Protein AF-A0A2V5RFF2-F1 (afdb_monomer_lite)

Foldseek 3Di:
DDDDPPPPVPDDDPVNLLVQLLPPLPPVCCPPPSVVSSVVVQVVPVVSVVVSVVSNVVSVVVVVVVVVDDDPPCVVVVCCVPPVDPPPPPVVVVVVVVVVD

Radius of gyration: 19.74 Å; chains: 1; bounding box: 42×38×59 Å

Structure (mmCIF, N/CA/C/O backbone):
data_AF-A0A2V5RFF2-F1
#
_entry.id   AF-A0A2V5RFF2-F1
#
loop_
_atom_site.group_PDB
_atom_site.id
_atom_site.type_symbol
_atom_site.label_atom_id
_atom_site.label_alt_id
_atom_site.label_comp_id
_atom_site.label_asym_id
_atom_site.label_entity_id
_atom_site.label_seq_id
_atom_site.pdbx_PDB_ins_code
_atom_site.Cartn_x
_atom_site.Cartn_y
_atom_site.Cartn_z
_atom_site.occupancy
_atom_site.B_iso_or_equiv
_atom_site.auth_seq_id
_atom_site.auth_comp_id
_atom_site.auth_asym_id
_atom_site.auth_atom_id
_atom_site.pdbx_PDB_model_num
ATOM 1 N N . MET A 1 1 ? 15.877 -2.485 39.264 1.00 44.75 1 MET A N 1
ATOM 2 C CA . MET A 1 1 ? 15.195 -1.534 38.357 1.00 44.75 1 MET A CA 1
ATOM 3 C C . MET A 1 1 ? 13.711 -1.872 38.339 1.00 44.75 1 MET A C 1
ATOM 5 O O . MET A 1 1 ? 13.375 -2.985 37.961 1.00 44.75 1 MET A O 1
ATOM 9 N N . LYS A 1 2 ? 12.837 -0.977 38.813 1.00 41.22 2 LYS A N 1
ATOM 10 C CA . LYS A 1 2 ? 11.379 -1.136 38.664 1.00 41.22 2 LYS A CA 1
ATOM 11 C C . LYS A 1 2 ? 11.001 -0.700 37.236 1.00 41.22 2 LYS A C 1
ATOM 13 O O . LYS A 1 2 ? 11.555 0.307 36.792 1.00 41.22 2 LYS A O 1
ATOM 18 N N . PRO A 1 3 ? 10.138 -1.418 36.498 1.00 48.22 3 PRO A N 1
ATOM 19 C CA . PRO A 1 3 ? 9.734 -0.979 35.166 1.00 48.22 3 PRO A CA 1
ATOM 20 C C . PRO A 1 3 ? 8.964 0.350 35.248 1.00 48.22 3 PRO A C 1
ATOM 22 O O . PRO A 1 3 ? 8.206 0.586 36.188 1.00 48.22 3 PRO A O 1
ATOM 25 N N . ASN A 1 4 ? 9.204 1.231 34.274 1.00 45.03 4 ASN A N 1
ATOM 26 C CA . ASN A 1 4 ? 8.590 2.554 34.151 1.00 45.03 4 ASN A CA 1
ATOM 27 C C . ASN A 1 4 ? 7.082 2.421 33.814 1.00 45.03 4 ASN A C 1
ATOM 29 O O . ASN A 1 4 ? 6.762 1.812 32.791 1.00 45.03 4 ASN A O 1
ATOM 33 N N . PRO A 1 5 ? 6.159 2.999 34.611 1.00 51.19 5 PRO A N 1
ATOM 34 C CA . PRO A 1 5 ? 4.708 2.881 34.410 1.00 51.19 5 PRO A CA 1
ATOM 35 C C . PRO A 1 5 ? 4.159 3.636 33.182 1.00 51.19 5 PRO A C 1
ATOM 37 O O . PRO A 1 5 ? 2.970 3.544 32.894 1.00 51.19 5 PRO A O 1
ATOM 40 N N . ALA A 1 6 ? 4.991 4.364 32.429 1.00 48.47 6 ALA A N 1
ATOM 41 C CA . ALA A 1 6 ? 4.545 5.194 31.306 1.00 48.47 6 ALA A CA 1
ATOM 42 C C . ALA A 1 6 ? 4.244 4.442 29.992 1.00 48.47 6 ALA A C 1
ATOM 44 O O . ALA A 1 6 ? 3.779 5.061 29.037 1.00 48.47 6 ALA A O 1
ATOM 45 N N . ARG A 1 7 ? 4.442 3.119 29.907 1.00 46.69 7 ARG A N 1
ATOM 46 C CA . ARG A 1 7 ? 3.904 2.325 28.784 1.00 46.69 7 ARG A CA 1
ATOM 47 C C . ARG A 1 7 ? 2.466 1.894 29.070 1.00 46.69 7 ARG A C 1
ATOM 49 O O . ARG A 1 7 ? 2.135 0.715 29.053 1.00 46.69 7 ARG A O 1
ATOM 56 N N . LEU A 1 8 ? 1.594 2.871 29.312 1.00 47.22 8 LEU A N 1
ATOM 57 C CA . LEU A 1 8 ? 0.177 2.675 29.038 1.00 47.22 8 LEU A CA 1
ATOM 58 C C . LEU A 1 8 ? 0.077 2.391 27.538 1.00 47.22 8 LEU A C 1
ATOM 60 O O . LEU A 1 8 ? 0.549 3.184 26.726 1.00 47.22 8 LEU A O 1
ATOM 64 N N . HIS A 1 9 ? -0.472 1.235 27.175 1.00 51.50 9 HIS A N 1
ATOM 65 C CA . HIS A 1 9 ? -0.746 0.860 25.792 1.00 51.50 9 HIS A CA 1
ATOM 66 C C . HIS A 1 9 ? -1.787 1.835 25.230 1.00 51.50 9 HIS A C 1
ATOM 68 O O . HIS A 1 9 ? -2.989 1.577 25.274 1.00 51.50 9 HIS A O 1
ATOM 74 N N . ARG A 1 10 ? -1.336 3.014 24.788 1.00 70.38 10 ARG A N 1
ATOM 75 C CA . ARG A 1 10 ? -2.197 4.028 24.190 1.00 70.38 10 ARG A CA 1
ATOM 76 C C . ARG A 1 10 ? -2.795 3.419 22.931 1.00 70.38 10 ARG A C 1
ATOM 78 O O . ARG A 1 10 ? -2.080 3.121 21.980 1.00 70.38 10 ARG A O 1
ATOM 85 N N . LYS A 1 11 ? -4.107 3.204 22.961 1.00 71.88 11 LYS A N 1
ATOM 86 C CA . LYS A 1 11 ? -4.870 2.716 21.816 1.00 71.88 11 LYS A CA 1
ATOM 87 C C . LYS A 1 11 ? -4.768 3.754 20.694 1.00 71.88 11 LYS A C 1
ATOM 89 O O . LYS A 1 11 ? -5.028 4.931 20.940 1.00 71.88 11 LYS A O 1
ATOM 94 N N . MET A 1 12 ? -4.369 3.314 19.501 1.00 78.31 12 MET A N 1
ATOM 95 C CA . MET A 1 12 ? -4.232 4.173 18.321 1.00 78.31 12 MET A CA 1
ATOM 96 C C . MET A 1 12 ? -5.578 4.836 17.993 1.00 78.31 12 MET A C 1
ATOM 98 O O . MET A 1 12 ? -6.624 4.179 18.032 1.00 78.31 12 MET A O 1
ATOM 102 N N . ASN A 1 13 ? -5.564 6.139 17.713 1.00 89.44 13 ASN A N 1
ATOM 103 C CA . ASN A 1 13 ? -6.765 6.896 17.354 1.00 89.44 13 ASN A CA 1
ATOM 104 C C . ASN A 1 13 ? -6.949 6.988 15.828 1.00 89.44 13 ASN A C 1
ATOM 106 O O . ASN A 1 13 ? -6.032 6.693 15.067 1.00 89.44 13 ASN A O 1
ATOM 110 N N . ARG A 1 14 ? -8.131 7.425 15.374 1.00 92.25 14 ARG A N 1
ATOM 111 C CA . ARG A 1 14 ? -8.495 7.483 13.947 1.00 92.25 14 ARG A CA 1
ATOM 112 C C . ARG A 1 14 ? -7.487 8.255 13.083 1.00 92.25 14 ARG A C 1
ATOM 114 O O . ARG A 1 14 ? -7.177 7.809 11.983 1.00 92.25 14 ARG A O 1
ATOM 121 N N . SER A 1 15 ? -6.950 9.372 13.578 1.00 91.88 15 SER A N 1
ATOM 122 C CA . SER A 1 15 ? -5.974 10.183 12.836 1.00 91.88 15 SER A CA 1
ATOM 123 C C . SER A 1 15 ? -4.645 9.446 12.667 1.00 91.88 15 SER A C 1
ATOM 125 O O . SER A 1 15 ? -4.113 9.387 11.567 1.00 91.88 15 SER A O 1
ATOM 127 N N . GLU A 1 16 ? -4.164 8.789 13.725 1.00 92.44 16 GLU A N 1
ATOM 128 C CA . GLU A 1 16 ? -2.934 7.980 13.685 1.00 92.44 16 GLU A CA 1
ATOM 129 C C . GLU A 1 16 ? -3.079 6.761 12.768 1.00 92.44 16 GLU A C 1
ATOM 131 O O . GLU A 1 16 ? -2.143 6.387 12.062 1.00 92.44 16 GLU A O 1
ATOM 136 N N . VAL A 1 17 ? -4.266 6.144 12.749 1.00 95.00 17 VAL A N 1
ATOM 137 C CA . VAL A 1 17 ? -4.583 5.065 11.805 1.00 95.00 17 VAL A CA 1
ATOM 138 C C . VAL A 1 17 ? -4.516 5.596 10.377 1.00 95.00 17 VAL A C 1
ATOM 140 O O . VAL A 1 17 ? -3.887 4.965 9.532 1.00 95.00 17 VAL A O 1
ATOM 143 N N . LYS A 1 18 ? -5.133 6.751 10.107 1.00 94.06 18 LYS A N 1
ATOM 144 C CA . LYS A 1 18 ? -5.156 7.365 8.776 1.00 94.06 18 LYS A CA 1
ATOM 145 C C . LYS A 1 18 ? -3.753 7.747 8.300 1.00 94.06 18 LYS A C 1
ATOM 147 O O . LYS A 1 18 ? -3.397 7.415 7.177 1.00 94.06 18 LYS A O 1
ATOM 152 N N . GLU A 1 19 ? -2.938 8.364 9.155 1.00 93.94 19 GLU A N 1
ATOM 153 C CA . GLU A 1 19 ? -1.531 8.684 8.861 1.00 93.94 19 GLU A CA 1
ATOM 154 C C . GLU A 1 19 ? -0.712 7.432 8.552 1.00 93.94 19 GLU A C 1
ATOM 156 O O . GLU A 1 19 ? 0.068 7.412 7.603 1.00 93.94 19 GLU A O 1
ATOM 161 N N . LYS A 1 20 ? -0.917 6.357 9.318 1.00 93.31 20 LYS A N 1
ATOM 162 C CA . LYS A 1 20 ? -0.229 5.096 9.061 1.00 93.31 20 LYS A CA 1
ATOM 163 C C . LYS A 1 20 ? -0.681 4.473 7.742 1.00 93.31 20 LYS A C 1
ATOM 165 O O . LYS A 1 20 ? 0.153 4.113 6.921 1.00 93.31 20 LYS A O 1
ATOM 170 N N . LEU A 1 21 ? -1.989 4.378 7.515 1.00 94.50 21 LEU A N 1
ATOM 171 C CA . LEU A 1 21 ? -2.558 3.820 6.286 1.00 94.50 21 LEU A CA 1
ATOM 172 C C . LEU A 1 21 ? -2.270 4.670 5.047 1.00 94.50 21 LEU A C 1
ATOM 174 O O . LEU A 1 21 ? -2.286 4.140 3.945 1.00 94.50 21 LEU A O 1
ATOM 178 N N . PHE A 1 22 ? -1.943 5.952 5.201 1.00 93.19 22 PHE A N 1
ATOM 179 C CA . PHE A 1 22 ? -1.486 6.783 4.088 1.00 93.19 22 PHE A CA 1
ATOM 180 C C . PHE A 1 22 ? -0.212 6.229 3.431 1.00 93.19 22 PHE A C 1
ATOM 182 O O . PHE A 1 22 ? -0.011 6.411 2.236 1.00 93.19 22 PHE A O 1
ATOM 189 N N . LEU A 1 23 ? 0.623 5.519 4.198 1.00 91.69 23 LEU A N 1
ATOM 190 C CA . LEU A 1 23 ? 1.853 4.883 3.719 1.00 91.69 23 LEU A CA 1
ATOM 191 C C . LEU A 1 23 ? 1.653 3.442 3.228 1.00 91.69 23 LEU A C 1
ATOM 193 O O . LEU A 1 23 ? 2.616 2.814 2.792 1.00 91.69 23 LEU A O 1
ATOM 197 N N . TYR A 1 24 ? 0.439 2.899 3.323 1.00 91.88 24 TYR A N 1
ATOM 198 C CA . TYR A 1 24 ?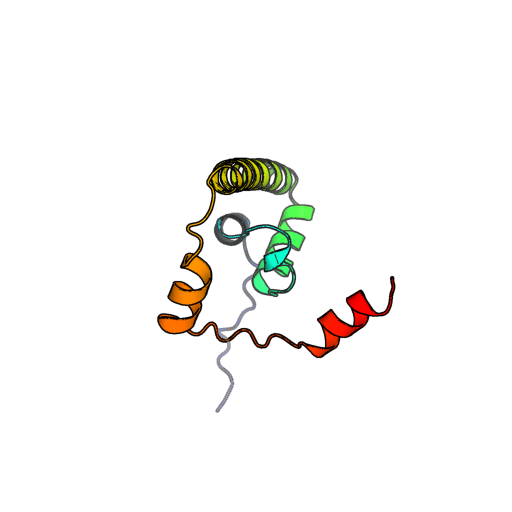 0.145 1.515 2.965 1.00 91.88 24 TYR A CA 1
ATOM 199 C C . TYR A 1 24 ? 0.114 1.340 1.442 1.00 91.88 24 TYR A C 1
ATOM 201 O O . TYR A 1 24 ? -0.693 1.957 0.749 1.00 91.88 24 TYR A O 1
ATOM 209 N N . ARG A 1 25 ? 0.969 0.461 0.906 1.00 88.81 25 ARG A N 1
ATOM 210 C CA . ARG A 1 25 ? 1.140 0.242 -0.547 1.00 88.81 25 ARG A CA 1
ATOM 211 C C . ARG A 1 25 ? 0.354 -0.960 -1.072 1.00 88.81 25 ARG A C 1
ATOM 213 O O . ARG A 1 25 ? 0.612 -1.443 -2.183 1.00 88.81 25 ARG A O 1
ATOM 220 N N . GLY A 1 26 ? -0.589 -1.456 -0.276 1.00 88.06 26 GLY A N 1
ATOM 221 C CA . GLY A 1 26 ? -1.353 -2.660 -0.569 1.00 88.06 26 GLY A CA 1
ATOM 222 C C . GLY A 1 26 ? -0.708 -3.928 0.008 1.00 88.06 26 GLY A C 1
ATOM 223 O O . GLY A 1 26 ? 0.087 -3.847 0.946 1.00 88.06 26 GLY A O 1
ATOM 224 N N . PRO A 1 27 ? -1.000 -5.108 -0.570 1.00 88.31 27 PRO A N 1
ATOM 225 C CA . PRO A 1 27 ? -0.703 -6.407 0.045 1.00 88.31 27 PRO A CA 1
ATOM 226 C C . PRO A 1 27 ? 0.762 -6.672 0.419 1.00 88.31 27 PRO A C 1
ATOM 228 O O . PRO A 1 27 ? 1.040 -7.515 1.268 1.00 88.31 27 PRO A O 1
ATOM 231 N N . ILE A 1 28 ? 1.715 -5.956 -0.189 1.00 86.94 28 ILE A N 1
ATOM 232 C CA . ILE A 1 28 ? 3.141 -6.057 0.160 1.00 86.94 28 ILE A CA 1
ATOM 233 C C . ILE A 1 28 ? 3.422 -5.672 1.622 1.00 86.94 28 ILE A C 1
ATOM 235 O O . ILE A 1 28 ? 4.376 -6.175 2.212 1.00 86.94 28 ILE A O 1
ATOM 239 N N . ASP A 1 29 ? 2.577 -4.826 2.212 1.00 90.62 29 ASP A N 1
ATOM 240 C CA . ASP A 1 29 ? 2.728 -4.324 3.576 1.00 90.62 29 ASP A CA 1
ATOM 241 C C . ASP A 1 29 ? 1.882 -5.119 4.603 1.00 90.62 29 ASP A C 1
ATOM 243 O O . ASP A 1 29 ? 1.986 -4.881 5.804 1.00 90.62 29 ASP A O 1
ATOM 247 N N . ASP A 1 30 ? 1.089 -6.119 4.187 1.00 89.06 30 ASP A N 1
ATOM 248 C CA . ASP A 1 30 ? 0.192 -6.893 5.080 1.00 89.06 30 ASP A CA 1
ATOM 249 C C . ASP A 1 30 ? 0.941 -7.725 6.143 1.00 89.06 30 ASP A C 1
ATOM 251 O O . ASP A 1 30 ? 0.419 -8.059 7.222 1.00 89.06 30 ASP A O 1
ATOM 255 N N . ALA A 1 31 ? 2.189 -8.090 5.839 1.00 87.44 31 ALA A N 1
ATOM 256 C CA . ALA A 1 31 ? 3.060 -8.825 6.749 1.00 87.44 31 ALA A CA 1
ATOM 257 C C . ALA A 1 31 ? 3.565 -7.952 7.912 1.00 87.44 31 ALA A C 1
ATOM 259 O O . ALA A 1 31 ? 3.877 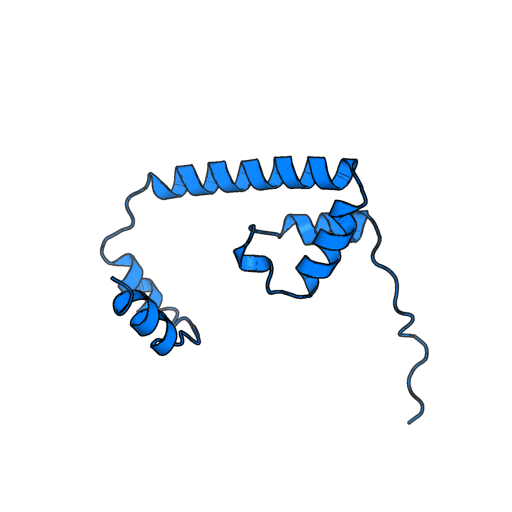-8.490 8.980 1.00 87.44 31 ALA A O 1
ATOM 260 N N . ASP A 1 32 ? 3.593 -6.629 7.746 1.00 88.81 32 ASP A N 1
ATOM 261 C CA . ASP A 1 32 ? 4.064 -5.705 8.769 1.00 88.81 32 ASP A CA 1
ATOM 262 C C . ASP A 1 32 ? 2.990 -5.536 9.870 1.00 88.81 32 ASP A C 1
ATOM 264 O O . ASP A 1 32 ? 1.846 -5.139 9.604 1.00 88.81 32 ASP A O 1
ATOM 268 N N . PRO A 1 33 ? 3.332 -5.846 11.137 1.00 89.81 33 PRO A N 1
ATOM 269 C CA . PRO A 1 33 ? 2.414 -5.721 12.264 1.00 89.81 33 PRO A CA 1
ATOM 270 C C . PRO A 1 33 ? 1.791 -4.330 12.418 1.00 89.81 33 PRO A C 1
ATOM 272 O O . PRO A 1 33 ? 0.647 -4.227 12.867 1.00 89.81 33 PRO A O 1
ATOM 275 N N . GLN A 1 34 ? 2.513 -3.269 12.048 1.00 85.50 34 GLN A N 1
ATOM 276 C CA . GLN A 1 34 ? 2.030 -1.900 12.169 1.00 85.50 34 GLN A CA 1
ATOM 277 C C . GLN A 1 34 ? 0.837 -1.646 11.245 1.00 85.50 34 GLN A C 1
ATOM 279 O O . GLN A 1 34 ? -0.143 -1.032 11.674 1.00 85.50 34 GLN A O 1
ATOM 284 N N . PHE A 1 35 ? 0.893 -2.140 10.006 1.00 93.12 35 PHE A N 1
ATOM 285 C CA . PHE A 1 35 ? -0.212 -2.021 9.058 1.00 93.12 35 PHE A CA 1
ATOM 286 C C . PHE A 1 35 ? -1.352 -2.971 9.408 1.00 93.12 35 PHE A C 1
ATOM 288 O O . PHE A 1 35 ? -2.512 -2.576 9.325 1.00 93.12 35 PHE A O 1
ATOM 295 N N . ARG A 1 36 ? -1.059 -4.179 9.903 1.00 93.69 36 ARG A N 1
ATOM 296 C CA . ARG A 1 36 ? -2.095 -5.135 10.327 1.00 93.69 36 ARG A CA 1
ATOM 297 C C . ARG A 1 36 ? -3.042 -4.554 11.377 1.00 93.69 36 ARG A C 1
ATOM 299 O O . ARG A 1 36 ? -4.257 -4.717 11.263 1.00 93.69 36 ARG A O 1
ATOM 306 N N . GLU A 1 37 ? -2.503 -3.869 12.385 1.00 91.06 37 GLU A N 1
ATOM 307 C CA . GLU A 1 37 ? -3.312 -3.204 13.412 1.00 91.06 37 GLU A CA 1
ATOM 308 C C . GLU A 1 37 ? -4.167 -2.073 12.817 1.00 91.06 37 GLU A C 1
ATOM 310 O O . GLU A 1 37 ? -5.365 -1.985 13.097 1.00 91.06 37 GLU A O 1
ATOM 315 N N . ALA A 1 38 ? -3.580 -1.242 11.952 1.00 93.94 38 ALA A N 1
ATOM 316 C CA . ALA A 1 38 ? -4.272 -0.123 11.318 1.00 93.94 38 ALA A CA 1
ATOM 317 C C . ALA A 1 38 ? -5.394 -0.579 10.370 1.00 93.94 38 ALA A C 1
ATOM 319 O O . ALA A 1 38 ? -6.503 -0.048 10.418 1.00 93.94 38 ALA A O 1
ATOM 320 N N . LEU A 1 39 ? -5.149 -1.623 9.576 1.00 95.56 39 LEU A N 1
ATOM 321 C CA . LEU A 1 39 ? -6.144 -2.248 8.703 1.00 95.56 39 LEU A CA 1
ATOM 322 C C . LEU A 1 39 ? -7.300 -2.844 9.516 1.00 95.56 39 LEU A C 1
ATOM 324 O O . LEU A 1 39 ? -8.464 -2.700 9.147 1.00 95.56 39 LEU A O 1
ATOM 328 N N . ALA A 1 40 ? -7.006 -3.484 10.653 1.00 94.31 40 ALA A N 1
ATOM 329 C CA . ALA A 1 40 ? -8.037 -4.009 11.546 1.00 94.31 40 ALA A CA 1
ATOM 330 C C . ALA A 1 40 ? -8.886 -2.901 12.195 1.00 94.31 40 ALA A C 1
ATOM 332 O O . ALA A 1 40 ? -10.055 -3.137 12.510 1.00 94.31 40 ALA A O 1
ATOM 333 N N . TYR A 1 41 ? -8.320 -1.709 12.408 1.00 94.44 41 TYR A N 1
ATOM 334 C CA . TYR A 1 41 ? -9.079 -0.531 12.826 1.00 94.44 41 TYR A CA 1
ATOM 335 C C . TYR A 1 41 ? -9.980 -0.036 11.691 1.00 94.44 41 TYR A C 1
ATOM 337 O O . TYR A 1 41 ? -11.184 0.083 11.896 1.00 94.44 41 TYR A O 1
ATOM 345 N N . ALA A 1 42 ? -9.428 0.183 10.492 1.00 94.62 42 ALA A N 1
ATOM 346 C CA . ALA A 1 42 ? -10.181 0.686 9.341 1.00 94.62 42 ALA A CA 1
ATOM 347 C C . ALA A 1 42 ? -11.364 -0.212 8.963 1.00 94.62 42 ALA A C 1
ATOM 349 O O . ALA A 1 42 ? -12.437 0.293 8.678 1.00 94.62 42 ALA A O 1
ATOM 350 N N . ARG A 1 43 ? -11.243 -1.541 9.079 1.00 94.25 43 ARG A N 1
ATOM 351 C CA . ARG A 1 43 ? -12.374 -2.467 8.852 1.00 94.25 43 ARG A CA 1
ATOM 352 C C . ARG A 1 43 ? -13.593 -2.216 9.749 1.00 94.25 43 ARG A C 1
ATOM 354 O O . ARG A 1 43 ? -14.676 -2.691 9.430 1.00 94.25 43 ARG A O 1
ATOM 361 N N . ARG A 1 44 ? -13.417 -1.543 10.890 1.00 94.38 44 ARG A N 1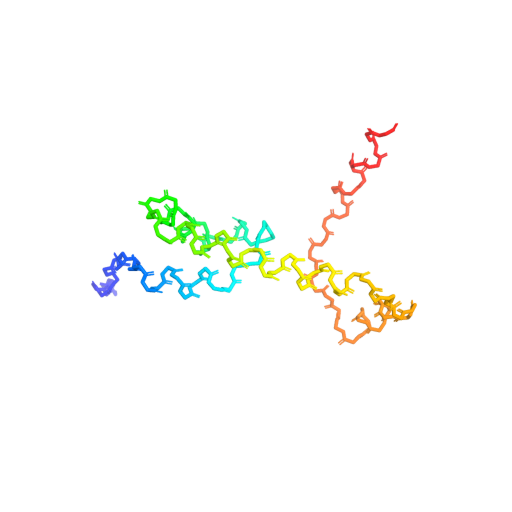
ATOM 362 C CA . ARG A 1 44 ? -14.490 -1.230 11.848 1.00 94.38 44 ARG A CA 1
ATOM 363 C C . ARG A 1 44 ? -15.016 0.204 11.712 1.00 94.38 44 ARG A C 1
ATOM 365 O O . ARG A 1 44 ? -15.985 0.538 12.384 1.00 94.38 44 ARG A O 1
ATOM 372 N N . ASP A 1 45 ? -14.386 1.033 10.883 1.00 95.81 45 ASP A N 1
ATOM 373 C CA . ASP A 1 45 ? -14.724 2.439 10.648 1.00 95.81 45 ASP A CA 1
ATOM 374 C C . ASP A 1 45 ? -15.058 2.605 9.159 1.00 95.81 45 ASP A C 1
ATOM 376 O O . ASP A 1 45 ? -14.169 2.582 8.311 1.00 95.81 45 ASP A O 1
ATOM 380 N N . ALA A 1 46 ? -16.350 2.719 8.837 1.00 94.44 46 ALA A N 1
ATOM 381 C CA . ALA A 1 46 ? -16.824 2.712 7.452 1.00 94.44 46 ALA A CA 1
ATOM 382 C C . ALA A 1 46 ? -16.242 3.868 6.622 1.00 94.44 46 ALA A C 1
ATOM 384 O O . ALA A 1 46 ? -15.818 3.652 5.491 1.00 94.44 46 ALA A O 1
ATOM 385 N N . GLU A 1 47 ? -16.150 5.061 7.212 1.00 94.69 47 GLU A N 1
ATOM 386 C CA . GLU A 1 47 ? -15.600 6.248 6.551 1.00 94.69 47 GLU A CA 1
ATOM 387 C C . GLU A 1 47 ? -14.102 6.061 6.263 1.00 94.69 47 GLU A C 1
ATOM 389 O O . GLU A 1 47 ? -13.594 6.442 5.210 1.00 94.69 47 GLU A O 1
ATOM 394 N N . LEU A 1 48 ? -13.370 5.440 7.193 1.00 95.25 48 LEU A N 1
ATOM 395 C CA . LEU A 1 48 ? -11.952 5.153 6.998 1.00 95.25 48 LEU A CA 1
ATOM 396 C C . LEU A 1 48 ? -11.708 4.014 5.996 1.00 95.25 48 LEU A C 1
ATOM 398 O O . LEU A 1 48 ? -10.718 4.056 5.268 1.00 95.25 48 LEU A O 1
ATOM 402 N N . ALA A 1 49 ? -12.585 3.010 5.953 1.00 94.94 49 ALA A N 1
ATOM 403 C CA . ALA A 1 49 ? -12.524 1.933 4.968 1.00 94.94 49 ALA A CA 1
ATOM 404 C C . ALA A 1 49 ? -12.764 2.451 3.543 1.00 94.94 49 ALA A C 1
ATOM 406 O O . ALA A 1 49 ? -12.021 2.084 2.634 1.00 94.94 49 ALA A O 1
ATOM 407 N N . GLU A 1 50 ? -13.758 3.322 3.365 1.00 95.88 50 GLU A N 1
ATOM 408 C CA . GLU A 1 50 ? -14.051 3.980 2.089 1.00 95.88 50 GLU A CA 1
ATOM 409 C C . GLU A 1 50 ? -12.869 4.841 1.634 1.00 95.88 50 GLU A C 1
ATOM 411 O O . GLU A 1 50 ? -12.341 4.640 0.541 1.00 95.88 50 GLU A O 1
ATOM 416 N N . TRP A 1 51 ? -12.348 5.695 2.520 1.00 95.50 51 TRP A N 1
ATOM 417 C CA . TRP A 1 51 ? -11.154 6.492 2.232 1.00 95.50 51 TRP A CA 1
ATOM 418 C C . TRP A 1 51 ? -9.936 5.632 1.846 1.00 95.50 51 TRP A C 1
ATOM 420 O O . TRP A 1 51 ? -9.193 5.976 0.925 1.00 95.50 51 TRP A O 1
ATOM 430 N N . LEU A 1 52 ? -9.709 4.507 2.535 1.00 94.81 52 LEU A N 1
ATOM 431 C CA . LEU A 1 52 ? -8.600 3.603 2.218 1.00 94.81 52 LEU A CA 1
ATOM 432 C C . LEU A 1 52 ? -8.775 2.962 0.835 1.00 94.81 52 LEU A C 1
ATOM 434 O O . LEU A 1 52 ? -7.792 2.785 0.115 1.00 94.81 52 LEU A O 1
ATOM 438 N N . HIS A 1 53 ? -10.009 2.614 0.467 1.00 93.19 53 HIS A N 1
ATOM 439 C CA . HIS A 1 53 ? -10.321 2.061 -0.846 1.00 93.19 53 HIS A CA 1
ATOM 440 C C . HIS A 1 53 ? -10.026 3.067 -1.966 1.00 93.19 53 HIS A C 1
ATOM 442 O O . HIS A 1 53 ? -9.340 2.722 -2.929 1.00 93.19 53 HIS A O 1
ATOM 448 N N . GLU A 1 54 ? -10.459 4.319 -1.806 1.00 93.06 54 GLU A N 1
ATOM 449 C CA . GLU A 1 54 ? -10.137 5.398 -2.747 1.00 93.06 54 GLU A CA 1
ATOM 450 C C . GLU A 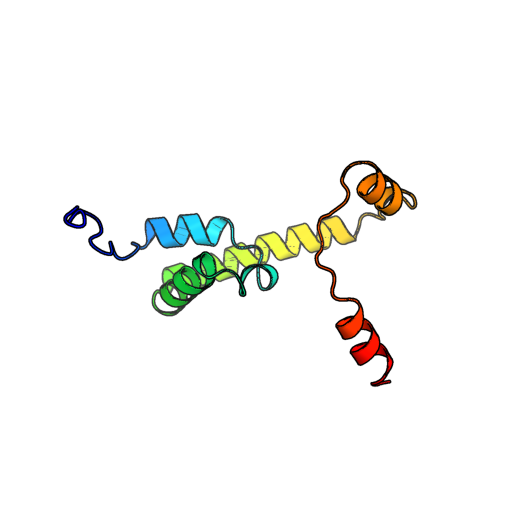1 54 ? -8.624 5.603 -2.874 1.00 93.06 54 GLU A C 1
ATOM 452 O O . GLU A 1 54 ? -8.095 5.698 -3.985 1.00 93.06 54 GLU A O 1
ATOM 457 N N . GLN A 1 55 ? -7.904 5.603 -1.746 1.00 91.38 55 GLN A N 1
ATOM 458 C CA . GLN A 1 55 ? -6.454 5.766 -1.760 1.00 91.38 55 GLN A CA 1
ATOM 459 C C . GLN A 1 55 ? -5.736 4.619 -2.486 1.00 91.38 55 GLN A C 1
ATOM 461 O O . GLN A 1 55 ? -4.816 4.846 -3.275 1.00 91.38 55 GLN A O 1
ATOM 466 N N . ALA A 1 56 ? -6.164 3.375 -2.266 1.00 88.38 56 ALA A N 1
ATOM 467 C CA . ALA A 1 56 ? -5.621 2.233 -2.995 1.00 88.38 56 ALA A CA 1
ATOM 468 C C . ALA A 1 56 ? -5.805 2.391 -4.519 1.00 88.38 56 ALA A C 1
ATOM 470 O O . ALA A 1 56 ? -4.887 2.080 -5.281 1.00 88.38 56 ALA A O 1
ATOM 471 N N . GLY A 1 57 ? -6.932 2.969 -4.952 1.00 89.69 57 GLY A N 1
ATOM 472 C CA . GLY A 1 57 ? -7.195 3.286 -6.356 1.00 89.69 57 GLY A CA 1
ATOM 473 C C . GLY A 1 57 ? -6.158 4.228 -6.981 1.00 89.69 57 GLY A C 1
ATOM 474 O O . GLY A 1 57 ? -5.692 3.972 -8.093 1.00 89.69 57 GLY A O 1
ATOM 475 N N . TYR A 1 58 ? -5.715 5.273 -6.270 1.00 88.44 58 TYR A N 1
ATOM 476 C CA . TYR A 1 58 ? -4.662 6.166 -6.777 1.00 88.44 58 TYR A CA 1
ATOM 477 C C . TYR A 1 58 ? -3.329 5.438 -6.977 1.00 88.44 58 TYR A C 1
ATOM 479 O O . TYR A 1 58 ? -2.670 5.626 -8.004 1.00 88.44 58 TYR A O 1
ATOM 487 N N . TYR A 1 59 ? -2.938 4.572 -6.037 1.00 86.38 59 TYR A N 1
ATOM 488 C CA . TYR A 1 59 ? -1.723 3.767 -6.183 1.00 86.38 59 TYR A CA 1
ATOM 489 C C . TYR A 1 59 ? -1.794 2.813 -7.376 1.00 86.38 59 TYR A C 1
ATOM 491 O O . TYR A 1 59 ? -0.786 2.636 -8.066 1.00 86.38 59 TYR A O 1
ATOM 499 N N . ASP A 1 60 ? -2.960 2.230 -7.653 1.00 87.81 60 ASP A N 1
ATOM 500 C CA . ASP A 1 60 ? -3.143 1.364 -8.817 1.00 87.81 60 ASP A CA 1
ATOM 501 C C . ASP A 1 60 ? -3.021 2.137 -10.135 1.00 87.81 60 ASP A C 1
ATOM 503 O O . ASP A 1 60 ? -2.337 1.669 -11.050 1.00 87.81 60 ASP A O 1
ATOM 507 N N . VAL A 1 61 ? -3.567 3.356 -10.217 1.00 92.69 61 VAL A N 1
ATOM 508 C CA . VAL A 1 61 ? -3.386 4.239 -11.384 1.00 92.69 61 VAL A CA 1
ATOM 509 C C . VAL A 1 61 ? -1.909 4.582 -11.590 1.00 92.69 61 VAL A C 1
ATOM 511 O O . VAL A 1 61 ? -1.391 4.431 -12.699 1.00 92.69 61 VAL A O 1
ATOM 514 N N . ILE A 1 62 ? -1.205 4.990 -10.529 1.00 90.00 62 ILE A N 1
ATOM 515 C CA . ILE A 1 62 ? 0.231 5.306 -10.590 1.00 90.00 62 ILE A CA 1
ATOM 516 C C . ILE A 1 62 ? 1.026 4.079 -11.054 1.00 90.00 62 ILE A C 1
ATOM 518 O O . ILE A 1 62 ? 1.851 4.177 -11.962 1.00 90.00 62 ILE A O 1
ATOM 522 N N . ARG A 1 63 ? 0.758 2.904 -10.473 1.00 87.31 63 ARG A N 1
ATOM 523 C CA . ARG A 1 63 ? 1.427 1.648 -10.836 1.00 87.31 63 ARG A CA 1
ATOM 524 C C . ARG A 1 63 ? 1.155 1.265 -12.289 1.00 87.31 63 ARG A C 1
ATOM 526 O O . ARG A 1 63 ? 2.074 0.808 -12.964 1.00 87.31 63 ARG A O 1
ATOM 533 N N . SER A 1 64 ? -0.073 1.457 -12.769 1.00 92.19 64 SER A N 1
ATOM 534 C CA . SER A 1 64 ? -0.427 1.224 -14.170 1.00 92.19 64 SER A CA 1
ATOM 535 C C . SER A 1 64 ? 0.392 2.122 -15.091 1.00 92.19 64 SER A C 1
ATOM 537 O O . SER A 1 64 ? 1.028 1.626 -16.015 1.00 92.19 64 SER A O 1
ATOM 539 N N . LYS A 1 65 ? 0.456 3.424 -14.795 1.00 95.00 65 LYS A N 1
ATOM 540 C CA . LYS A 1 65 ? 1.207 4.393 -15.601 1.0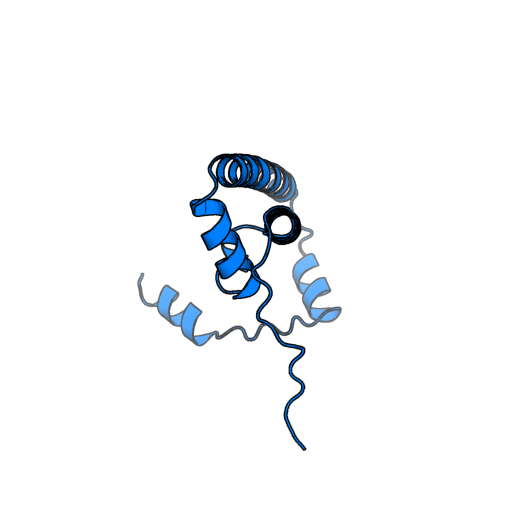0 95.00 65 LYS A CA 1
ATOM 541 C C . LYS A 1 65 ? 2.708 4.117 -15.611 1.00 95.00 65 LYS A C 1
ATOM 543 O O . LYS A 1 65 ? 3.335 4.208 -16.657 1.00 95.00 65 LYS A O 1
ATOM 548 N N . LEU A 1 66 ? 3.283 3.719 -14.477 1.00 90.50 66 LEU A N 1
ATOM 549 C CA . LEU A 1 66 ? 4.696 3.337 -14.412 1.00 90.50 66 LEU A CA 1
ATOM 550 C C . LEU A 1 66 ? 5.004 2.070 -15.220 1.00 90.50 66 LEU A C 1
ATOM 552 O O . LEU A 1 66 ? 6.080 1.976 -15.797 1.00 90.50 66 LEU A O 1
ATOM 556 N N . ARG A 1 67 ? 4.074 1.107 -15.286 1.00 88.69 67 ARG A N 1
ATOM 557 C CA . ARG A 1 67 ? 4.236 -0.122 -16.084 1.00 88.69 67 ARG A CA 1
ATOM 558 C C . ARG A 1 67 ? 4.180 0.111 -17.594 1.00 88.69 67 ARG A C 1
ATOM 560 O O . ARG A 1 67 ? 4.676 -0.732 -18.330 1.00 88.69 67 ARG A O 1
ATOM 567 N N . GLU A 1 68 ? 3.584 1.212 -18.047 1.00 94.38 68 GLU A N 1
ATOM 568 C CA . GLU A 1 68 ? 3.570 1.596 -19.468 1.00 94.38 68 GLU A CA 1
ATOM 569 C C . GLU A 1 68 ? 4.962 2.032 -19.964 1.00 94.38 68 GLU A C 1
ATOM 571 O O . GLU A 1 68 ? 5.211 2.041 -21.166 1.00 94.38 68 GLU A O 1
ATOM 576 N N . ILE A 1 69 ? 5.873 2.386 -19.054 1.00 92.44 69 ILE A N 1
ATOM 577 C CA . ILE A 1 69 ? 7.229 2.821 -19.384 1.00 92.44 69 ILE A CA 1
ATOM 578 C C . ILE A 1 69 ? 8.139 1.594 -19.413 1.00 92.44 69 ILE A C 1
ATOM 580 O O . ILE A 1 69 ? 8.313 0.918 -18.397 1.00 92.44 69 ILE A O 1
ATOM 584 N N . GLU A 1 70 ? 8.750 1.322 -20.566 1.00 91.19 70 GLU A N 1
ATOM 585 C CA . GLU A 1 70 ? 9.737 0.252 -20.676 1.00 91.19 70 GLU A CA 1
ATOM 586 C C . GLU A 1 70 ? 10.957 0.579 -19.793 1.00 91.19 70 GLU A C 1
ATOM 588 O O . GLU A 1 70 ? 11.572 1.642 -19.950 1.00 91.19 70 GLU A O 1
ATOM 593 N N . PRO A 1 71 ? 11.316 -0.293 -18.833 1.00 90.12 71 PRO A N 1
ATOM 594 C CA . PRO A 1 71 ? 12.506 -0.077 -18.030 1.00 90.12 71 PRO A CA 1
ATOM 595 C C . PRO A 1 71 ? 13.756 -0.202 -18.918 1.00 90.12 71 PRO A C 1
ATOM 597 O O . PRO A 1 71 ? 13.818 -1.107 -19.752 1.00 90.12 71 PRO A O 1
ATOM 600 N N . PRO A 1 72 ? 14.791 0.639 -18.728 1.00 92.50 72 PRO A N 1
ATOM 601 C CA . PRO A 1 72 ? 16.062 0.468 -19.423 1.00 92.50 72 PRO A CA 1
ATOM 602 C C . PRO A 1 72 ? 16.610 -0.948 -19.215 1.00 92.50 72 PRO A C 1
ATOM 604 O O . PRO A 1 72 ? 16.634 -1.440 -18.085 1.00 92.50 72 PRO A O 1
ATOM 607 N N . GLY A 1 73 ? 17.083 -1.589 -20.287 1.00 92.25 73 GLY A N 1
ATOM 608 C CA . GLY A 1 73 ? 17.526 -2.989 -20.242 1.00 92.25 73 GLY A CA 1
ATOM 609 C C . GLY A 1 73 ? 18.652 -3.273 -19.237 1.00 92.25 73 GLY A C 1
ATOM 610 O O . GLY A 1 73 ? 18.771 -4.395 -18.758 1.00 92.25 73 GLY A O 1
ATOM 611 N N . ASP A 1 74 ? 19.439 -2.259 -18.864 1.00 91.25 74 ASP A N 1
ATOM 612 C CA . ASP A 1 74 ? 20.539 -2.358 -17.896 1.00 91.25 74 ASP A CA 1
ATOM 613 C C . ASP A 1 74 ? 20.170 -1.892 -16.472 1.00 91.25 74 ASP A C 1
ATOM 615 O O . ASP A 1 74 ? 21.020 -1.866 -15.576 1.00 91.25 74 ASP A O 1
ATOM 619 N N . LEU A 1 75 ? 18.906 -1.518 -16.236 1.00 86.75 75 LEU A N 1
ATOM 620 C CA . LEU A 1 75 ? 18.460 -0.955 -14.962 1.00 86.75 75 LEU A CA 1
ATOM 621 C C . LEU A 1 75 ? 18.616 -1.952 -13.808 1.00 86.75 75 LEU A C 1
ATOM 623 O O . LEU A 1 75 ? 19.083 -1.577 -12.734 1.00 86.75 75 LEU A O 1
ATOM 627 N N . ALA A 1 76 ? 18.252 -3.219 -14.023 1.00 83.50 76 ALA A N 1
ATOM 628 C CA . ALA A 1 76 ? 18.373 -4.255 -12.999 1.00 83.50 76 ALA A CA 1
ATOM 629 C C . ALA A 1 76 ? 19.834 -4.437 -12.554 1.00 83.50 76 ALA A C 1
ATOM 631 O O . ALA A 1 76 ? 20.122 -4.442 -11.355 1.00 83.50 76 ALA A O 1
ATOM 632 N N . ASP A 1 77 ? 20.760 -4.494 -13.513 1.00 85.06 77 ASP A N 1
ATOM 633 C CA . ASP A 1 77 ? 22.191 -4.630 -13.244 1.00 85.06 77 ASP A CA 1
ATOM 634 C C . ASP A 1 77 ? 22.748 -3.413 -12.501 1.00 85.06 77 ASP A C 1
ATOM 636 O O . ASP A 1 77 ? 23.521 -3.563 -11.551 1.00 85.06 77 ASP A O 1
ATOM 640 N N . LYS A 1 78 ? 22.334 -2.201 -12.891 1.00 86.88 78 LYS A N 1
ATOM 641 C CA . LYS A 1 78 ? 22.708 -0.960 -12.199 1.00 86.88 78 LYS A CA 1
ATOM 642 C C . LYS A 1 78 ? 22.226 -0.952 -10.749 1.00 86.88 78 LYS A C 1
ATOM 644 O O . LYS A 1 78 ? 23.011 -0.627 -9.859 1.00 86.88 78 LYS A O 1
ATOM 649 N N . ILE A 1 79 ? 20.977 -1.343 -10.494 1.00 85.94 79 ILE A N 1
ATOM 650 C CA . ILE A 1 79 ? 20.427 -1.408 -9.132 1.00 85.94 79 ILE A CA 1
ATOM 651 C C . ILE A 1 79 ? 21.238 -2.389 -8.284 1.00 85.94 79 ILE A C 1
ATOM 653 O O . ILE A 1 79 ? 21.697 -2.019 -7.209 1.00 85.94 79 ILE A O 1
ATOM 657 N N . ILE A 1 80 ? 21.478 -3.607 -8.777 1.00 84.88 80 ILE A N 1
ATOM 658 C CA . ILE A 1 80 ? 22.208 -4.642 -8.027 1.00 84.88 80 ILE A CA 1
ATOM 659 C C . ILE A 1 80 ? 23.641 -4.195 -7.701 1.00 84.88 80 ILE A C 1
ATOM 661 O O . ILE A 1 80 ? 24.122 -4.442 -6.596 1.00 84.88 80 ILE A O 1
ATOM 665 N N . ARG A 1 81 ? 24.318 -3.519 -8.639 1.00 84.62 81 ARG A N 1
ATOM 666 C CA . ARG A 1 81 ? 25.695 -3.031 -8.454 1.00 84.62 81 ARG A CA 1
ATOM 667 C C . ARG A 1 81 ? 25.800 -1.892 -7.441 1.00 84.62 81 ARG A C 1
ATOM 669 O O . ARG A 1 81 ? 26.758 -1.861 -6.675 1.00 84.62 81 ARG A O 1
ATOM 676 N N . HIS A 1 82 ? 24.861 -0.946 -7.461 1.00 76.50 82 HIS A N 1
ATOM 677 C CA . HIS A 1 82 ? 24.942 0.276 -6.649 1.00 76.50 82 HIS A CA 1
ATOM 678 C C . HIS A 1 82 ? 24.196 0.185 -5.320 1.00 76.50 82 HIS A C 1
ATOM 680 O O . HIS A 1 82 ? 24.530 0.890 -4.370 1.00 76.50 82 HIS A O 1
ATOM 686 N N . GLN A 1 83 ? 23.199 -0.685 -5.244 1.00 66.81 83 GLN A N 1
ATOM 687 C CA . GLN A 1 83 ? 22.399 -0.909 -4.059 1.00 66.81 83 GLN A CA 1
ATOM 688 C C . GLN A 1 83 ? 22.121 -2.409 -3.964 1.00 66.81 83 GLN A C 1
ATOM 690 O O . GLN A 1 83 ? 21.030 -2.848 -4.337 1.00 66.81 83 GLN A O 1
ATOM 695 N N . PRO A 1 84 ? 23.101 -3.216 -3.503 1.00 59.50 84 PRO A N 1
ATOM 696 C CA . PRO A 1 84 ? 22.884 -4.638 -3.293 1.00 59.50 84 PRO A CA 1
ATOM 697 C C . PRO A 1 84 ? 21.705 -4.780 -2.340 1.00 59.50 84 PRO A C 1
ATOM 699 O O . PRO A 1 84 ? 21.791 -4.449 -1.157 1.00 59.50 84 PRO A O 1
ATOM 702 N N . ILE A 1 85 ? 20.562 -5.178 -2.889 1.00 57.25 85 ILE A N 1
ATOM 703 C CA . ILE A 1 85 ? 19.341 -5.253 -2.111 1.00 57.25 85 ILE A CA 1
ATOM 704 C C . ILE A 1 85 ? 19.556 -6.410 -1.137 1.00 57.25 85 ILE A C 1
ATOM 706 O O . ILE A 1 85 ? 19.794 -7.530 -1.602 1.00 57.25 85 ILE A O 1
ATOM 710 N 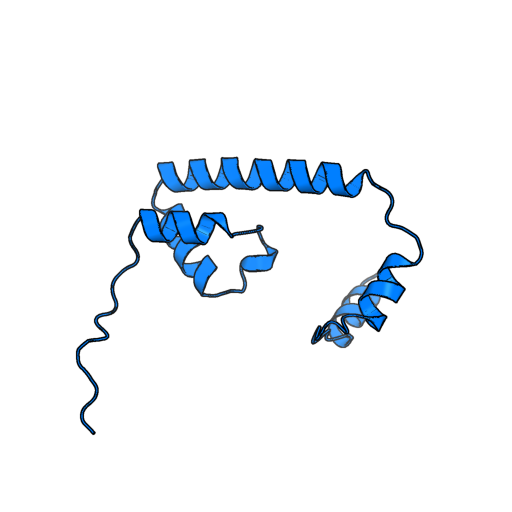N . PRO A 1 86 ? 19.455 -6.202 0.188 1.00 56.81 86 PRO A N 1
ATOM 711 C CA . PRO A 1 86 ? 19.445 -7.295 1.144 1.00 56.81 86 PRO A CA 1
ATOM 712 C C . PRO A 1 86 ? 18.069 -7.967 1.071 1.00 56.81 86 PRO A C 1
ATOM 714 O O . PRO A 1 86 ? 17.312 -8.005 2.036 1.00 56.81 86 PRO A O 1
ATOM 717 N N . PHE A 1 87 ? 17.690 -8.466 -0.106 1.00 52.53 87 PHE A N 1
ATOM 718 C CA . PHE A 1 87 ? 16.621 -9.434 -0.185 1.00 52.53 87 PHE A CA 1
ATOM 719 C C . PHE A 1 87 ? 17.172 -10.698 0.459 1.00 52.53 87 PHE A C 1
ATOM 721 O O . PHE A 1 87 ? 18.026 -11.373 -0.115 1.00 52.53 87 PHE A O 1
ATOM 728 N N . HIS A 1 88 ? 16.639 -11.062 1.621 1.00 53.03 88 HIS A N 1
ATOM 729 C CA . HIS A 1 88 ? 16.665 -12.448 2.067 1.00 53.03 88 HIS A CA 1
ATOM 730 C C . HIS A 1 88 ? 15.725 -13.243 1.139 1.00 53.03 88 HIS A C 1
ATOM 732 O O . HIS A 1 88 ? 14.612 -13.616 1.498 1.00 53.03 88 HIS A O 1
ATOM 738 N N . ARG A 1 89 ? 16.126 -13.381 -0.129 1.00 52.38 89 ARG A N 1
ATOM 739 C CA . ARG A 1 89 ? 15.378 -14.067 -1.179 1.00 52.38 89 ARG A CA 1
ATOM 740 C C . ARG A 1 89 ? 15.606 -15.550 -0.957 1.00 52.38 89 ARG A C 1
ATOM 742 O O . ARG A 1 89 ? 16.657 -16.076 -1.313 1.00 52.38 89 ARG A O 1
ATOM 749 N N . ASP A 1 90 ? 14.650 -16.211 -0.318 1.00 55.88 90 ASP A N 1
ATOM 750 C CA . ASP A 1 90 ? 14.709 -17.657 -0.146 1.00 55.88 90 ASP A CA 1
ATOM 751 C C . ASP A 1 90 ? 14.403 -18.340 -1.488 1.00 55.88 90 ASP A C 1
ATOM 753 O O . ASP A 1 90 ? 13.260 -18.651 -1.830 1.00 55.88 90 ASP A O 1
ATOM 757 N N . TRP A 1 91 ? 15.454 -18.523 -2.289 1.00 55.41 91 TRP A N 1
ATOM 758 C CA . TRP A 1 91 ? 15.423 -19.183 -3.594 1.00 55.41 91 TRP A CA 1
ATOM 759 C C . TRP A 1 91 ? 14.807 -20.589 -3.548 1.00 55.41 91 TRP A C 1
ATOM 761 O O . TRP A 1 91 ? 14.336 -21.083 -4.575 1.00 55.41 91 TRP A O 1
ATOM 771 N N . THR A 1 92 ? 14.724 -21.212 -2.368 1.00 57.41 92 THR A N 1
ATOM 772 C CA . THR A 1 92 ? 14.067 -22.512 -2.206 1.00 57.41 92 THR A CA 1
ATOM 773 C C . THR A 1 92 ? 12.548 -22.445 -2.413 1.00 57.41 92 THR A C 1
ATOM 775 O O . THR A 1 92 ? 11.958 -23.441 -2.829 1.00 57.41 92 THR A O 1
ATOM 778 N N . GLN A 1 93 ? 11.895 -21.292 -2.199 1.00 57.50 93 GLN A N 1
ATOM 779 C CA . GLN A 1 93 ? 10.458 -21.137 -2.474 1.00 57.50 93 GLN A CA 1
ATOM 780 C C . GLN A 1 93 ? 10.144 -20.976 -3.965 1.00 57.50 93 GLN A C 1
ATOM 782 O O . GLN A 1 93 ? 9.119 -21.472 -4.427 1.00 57.50 93 GLN A O 1
ATOM 787 N N . ILE A 1 94 ? 11.030 -20.345 -4.740 1.00 53.62 94 ILE A N 1
ATOM 788 C CA . ILE A 1 94 ? 10.836 -20.167 -6.189 1.00 53.62 94 ILE A CA 1
ATOM 789 C C . ILE A 1 94 ? 10.930 -21.517 -6.911 1.00 53.62 94 ILE A C 1
ATOM 791 O O . ILE A 1 94 ? 10.113 -21.814 -7.780 1.00 53.62 94 ILE A O 1
ATOM 795 N N . LEU A 1 95 ? 11.863 -22.379 -6.495 1.00 56.28 95 LEU A N 1
ATOM 796 C CA . LEU A 1 95 ? 11.996 -23.731 -7.050 1.00 56.28 95 LEU A CA 1
ATOM 797 C C . LEU A 1 95 ? 10.753 -24.602 -6.796 1.00 56.28 95 LEU A C 1
ATOM 799 O O . LEU A 1 95 ? 10.439 -25.464 -7.611 1.00 56.28 95 LEU A O 1
ATOM 803 N N . LYS A 1 96 ? 9.995 -24.344 -5.721 1.00 49.50 96 LYS A N 1
ATOM 804 C CA . LYS A 1 96 ? 8.729 -25.045 -5.447 1.00 49.50 96 LYS A CA 1
ATOM 805 C C . LYS A 1 96 ? 7.594 -24.627 -6.385 1.00 49.50 96 LYS A C 1
ATOM 807 O O . LYS A 1 96 ? 6.743 -25.456 -6.678 1.00 49.50 96 LYS A O 1
ATOM 812 N N . LEU A 1 97 ? 7.589 -23.385 -6.879 1.00 46.66 97 LEU A N 1
ATOM 813 C CA . LEU A 1 97 ? 6.630 -22.939 -7.899 1.00 46.66 97 LEU A CA 1
ATOM 814 C C . LEU A 1 97 ? 6.957 -23.500 -9.290 1.00 46.66 97 LEU A C 1
ATOM 816 O O . LEU A 1 97 ? 6.042 -23.790 -10.051 1.00 46.66 97 LEU A O 1
ATOM 820 N N . ALA A 1 98 ? 8.240 -23.696 -9.607 1.00 47.66 98 ALA A N 1
ATOM 821 C CA . ALA A 1 98 ? 8.661 -24.282 -10.881 1.00 47.66 98 ALA A CA 1
ATOM 822 C C . ALA A 1 98 ? 8.406 -25.799 -10.973 1.00 47.66 98 ALA A C 1
ATOM 824 O O . ALA A 1 98 ? 8.272 -26.321 -12.070 1.00 47.66 98 ALA A O 1
ATOM 825 N N . ALA A 1 99 ? 8.320 -26.499 -9.838 1.00 47.03 99 ALA A N 1
ATOM 826 C CA . ALA A 1 99 ? 8.036 -27.937 -9.781 1.00 47.03 99 ALA A CA 1
ATOM 827 C C . ALA A 1 99 ? 6.531 -28.281 -9.733 1.00 47.03 99 ALA A C 1
ATOM 829 O O . ALA A 1 99 ? 6.177 -29.448 -9.580 1.00 47.03 99 ALA A O 1
ATOM 830 N N . ALA A 1 100 ? 5.653 -27.276 -9.806 1.00 45.62 100 ALA A N 1
ATOM 831 C CA . ALA A 1 100 ? 4.196 -27.430 -9.761 1.00 45.62 100 ALA A CA 1
ATOM 832 C C . ALA A 1 100 ? 3.513 -27.184 -11.126 1.00 45.62 100 ALA A C 1
ATOM 834 O O . ALA A 1 100 ? 2.293 -27.025 -11.176 1.00 45.62 100 ALA A O 1
ATOM 835 N N . ILE A 1 101 ? 4.298 -27.146 -12.209 1.00 40.25 101 ILE A N 1
ATOM 836 C CA . ILE A 1 101 ? 3.874 -27.091 -13.619 1.00 40.25 101 ILE A CA 1
ATOM 837 C C . ILE A 1 101 ? 4.445 -28.328 -14.310 1.00 40.25 101 ILE A C 1
ATOM 839 O O . ILE A 1 101 ? 3.695 -28.957 -15.086 1.00 40.25 101 ILE A O 1
#

Sequence (101 aa):
MKPNPARLHRKMNRSEVKEKLFLYRGPIDDADPQFREALAYARRDAELAEWLHEQAGYYDVIRSKLREIEPPGDLADKIIRHQPIPFHRDWTQILKLAAAI

Secondary structure (DSSP, 8-state):
-PPPTT----PPPHHHHHHHHHT--SGGGTTSHHHHHHHHHHTT-HHHHHHHHHHHHHHHHHHHHHHTSPPPTTHHHHHHHHS-------HHHHHHHHTT-

pLDDT: mean 79.47, std 18.26, range [40.25, 95.88]